Protein AF-A0A947Y2Z9-F1 (afdb_monomer_lite)

pLDDT: mean 79.2, std 18.71, range [41.53, 97.12]

Structure (mmCIF, N/CA/C/O backbone):
data_AF-A0A947Y2Z9-F1
#
_entry.id   AF-A0A947Y2Z9-F1
#
loop_
_atom_site.group_PDB
_atom_site.id
_atom_site.type_symbol
_atom_site.label_atom_id
_atom_site.label_alt_id
_atom_site.label_comp_id
_atom_site.label_asym_id
_atom_site.label_entity_id
_atom_site.label_seq_id
_atom_site.pdbx_PDB_ins_code
_atom_site.Cartn_x
_atom_site.Cartn_y
_atom_site.Cartn_z
_atom_site.occupancy
_atom_site.B_iso_or_equiv
_atom_site.auth_seq_id
_atom_site.auth_comp_id
_atom_site.auth_asym_id
_atom_site.auth_atom_id
_atom_site.pdbx_PDB_model_num
ATOM 1 N N . MET A 1 1 ? 54.912 -49.483 52.179 1.00 47.38 1 MET A N 1
ATOM 2 C CA . MET A 1 1 ? 55.705 -49.828 50.978 1.00 47.38 1 MET A CA 1
ATOM 3 C C . MET A 1 1 ? 55.135 -51.139 50.448 1.00 47.38 1 MET A C 1
ATOM 5 O O . MET A 1 1 ? 54.940 -52.025 51.272 1.00 47.38 1 MET A O 1
ATOM 9 N N . THR A 1 2 ? 54.844 -51.221 49.138 1.00 42.94 2 THR A N 1
ATOM 10 C CA . THR A 1 2 ? 53.984 -52.214 48.420 1.00 42.94 2 THR A CA 1
ATOM 11 C C . THR A 1 2 ? 52.492 -51.818 48.488 1.00 42.94 2 THR A C 1
ATOM 13 O O . THR A 1 2 ? 52.001 -51.574 49.579 1.00 42.94 2 THR A O 1
ATOM 16 N N . ASP A 1 3 ? 51.754 -51.574 47.395 1.00 41.53 3 ASP A N 1
ATOM 17 C CA . ASP A 1 3 ? 51.608 -52.435 46.215 1.00 41.53 3 ASP A CA 1
ATOM 18 C C . ASP A 1 3 ? 51.232 -51.701 44.897 1.00 41.53 3 ASP A C 1
ATOM 20 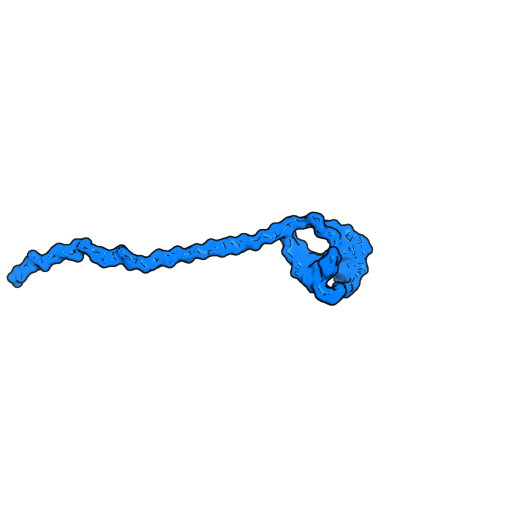O O . ASP A 1 3 ? 50.536 -50.685 44.891 1.00 41.53 3 ASP A O 1
ATOM 24 N N . ARG A 1 4 ? 51.718 -52.249 43.770 1.00 58.56 4 ARG A N 1
ATOM 25 C CA . ARG A 1 4 ? 51.423 -51.863 42.378 1.00 58.56 4 ARG A CA 1
ATOM 26 C C . ARG A 1 4 ? 50.103 -52.501 41.930 1.00 58.56 4 ARG A C 1
ATOM 28 O O . ARG A 1 4 ? 50.108 -53.584 41.361 1.00 58.56 4 ARG A O 1
ATOM 35 N N . ASN A 1 5 ? 48.993 -51.800 42.071 1.00 51.53 5 ASN A N 1
ATOM 36 C CA . ASN A 1 5 ? 47.707 -52.175 41.479 1.00 51.53 5 ASN A CA 1
ATOM 37 C C . ASN A 1 5 ? 46.910 -50.860 41.398 1.00 51.53 5 ASN A C 1
ATOM 39 O O . ASN A 1 5 ? 46.773 -50.174 42.393 1.00 51.53 5 ASN A O 1
ATOM 43 N N . ILE A 1 6 ? 46.394 -50.350 40.290 1.00 51.28 6 ILE A N 1
ATOM 44 C CA . ILE A 1 6 ? 45.788 -51.034 39.172 1.00 51.28 6 ILE A CA 1
ATOM 45 C C . ILE A 1 6 ? 45.600 -49.980 38.079 1.00 51.28 6 ILE A C 1
ATOM 47 O O . ILE A 1 6 ? 45.128 -48.868 38.297 1.00 51.28 6 ILE A O 1
ATOM 51 N N . ARG A 1 7 ? 46.045 -50.351 36.887 1.00 52.06 7 ARG A N 1
ATOM 52 C CA . ARG A 1 7 ? 45.539 -49.917 35.587 1.00 52.06 7 ARG A CA 1
ATOM 53 C C . ARG A 1 7 ? 44.114 -49.349 35.665 1.00 52.06 7 ARG A C 1
ATOM 55 O O . ARG A 1 7 ? 43.178 -50.130 35.721 1.00 52.06 7 ARG A O 1
ATOM 62 N N . GLN A 1 8 ? 43.954 -48.029 35.604 1.00 43.91 8 GLN A N 1
ATOM 63 C CA . GLN A 1 8 ? 42.702 -47.404 35.152 1.00 43.91 8 GLN A CA 1
ATOM 64 C C . GLN A 1 8 ? 42.914 -45.934 34.750 1.00 43.91 8 GLN A C 1
ATOM 66 O O . GLN A 1 8 ? 42.111 -45.044 35.000 1.00 43.91 8 GLN A O 1
ATOM 71 N N . ARG A 1 9 ? 44.009 -45.684 34.019 1.00 51.06 9 ARG A N 1
ATOM 72 C CA . ARG A 1 9 ? 43.853 -44.873 32.806 1.00 51.06 9 ARG A CA 1
ATOM 73 C C . ARG A 1 9 ? 43.067 -45.749 31.825 1.00 51.06 9 ARG A C 1
ATOM 75 O O . ARG A 1 9 ? 43.345 -46.942 31.784 1.00 51.06 9 ARG A O 1
ATOM 82 N N . PHE A 1 10 ? 42.137 -45.163 31.074 1.00 47.34 10 PHE A N 1
ATOM 83 C CA . PHE A 1 10 ? 41.175 -45.816 30.165 1.00 47.34 10 PHE A CA 1
ATOM 84 C C . PHE A 1 10 ? 39.891 -46.344 30.824 1.00 47.34 10 PHE A C 1
ATOM 86 O O . PHE A 1 10 ? 39.783 -47.527 31.113 1.00 47.34 10 PHE A O 1
ATOM 93 N N . ALA A 1 11 ? 38.887 -45.477 30.981 1.00 45.59 11 ALA A N 1
ATOM 94 C CA . ALA A 1 11 ? 37.547 -45.708 30.429 1.00 45.59 11 ALA A CA 1
ATOM 95 C C . ALA A 1 11 ? 36.613 -44.537 30.771 1.00 45.59 11 ALA A C 1
ATOM 97 O O . ALA A 1 11 ? 36.388 -44.226 31.932 1.00 45.59 11 ALA A O 1
ATOM 98 N N . ALA A 1 12 ? 36.052 -43.945 29.718 1.00 50.59 12 ALA A N 1
ATOM 99 C CA . ALA A 1 12 ? 34.709 -43.377 29.685 1.00 50.59 12 ALA A CA 1
ATOM 100 C C . ALA A 1 12 ? 34.344 -42.268 30.692 1.00 50.59 12 ALA A C 1
ATOM 102 O O . ALA A 1 12 ? 33.768 -42.540 31.732 1.00 50.59 12 ALA A O 1
ATOM 103 N N . VAL A 1 13 ? 34.462 -41.011 30.251 1.00 52.38 13 VAL A N 1
ATOM 104 C CA . VAL A 1 13 ? 33.253 -40.180 30.067 1.00 52.38 13 VAL A CA 1
ATOM 105 C C . VAL A 1 13 ? 33.379 -39.450 28.722 1.00 52.38 13 VAL A C 1
ATOM 107 O O . VAL A 1 13 ? 33.503 -38.236 28.623 1.00 52.38 13 VAL A O 1
ATOM 110 N N . LEU A 1 14 ? 33.41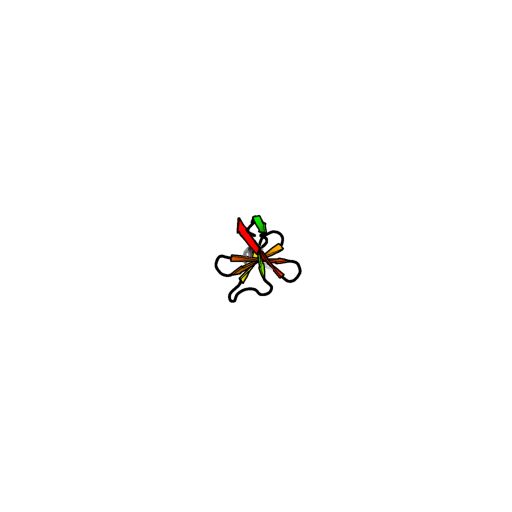1 -40.248 27.651 1.00 57.38 14 LEU A N 1
ATOM 111 C CA . LEU A 1 14 ? 32.887 -39.850 26.347 1.00 57.38 14 LEU A CA 1
ATOM 112 C C . LEU A 1 14 ? 31.368 -40.008 26.449 1.00 57.38 14 LEU A C 1
ATOM 114 O O . LEU A 1 14 ? 30.872 -41.095 26.189 1.00 57.38 14 LEU A O 1
ATOM 118 N N . CYS A 1 15 ? 30.664 -38.991 26.934 1.00 47.88 15 CYS A N 1
ATOM 119 C CA . CYS A 1 15 ? 29.211 -38.812 26.828 1.00 47.88 15 CYS A CA 1
ATOM 120 C C . CYS A 1 15 ? 28.878 -37.497 27.551 1.00 47.88 15 CYS A C 1
ATOM 122 O O . CYS A 1 15 ? 29.353 -37.286 28.655 1.00 47.88 15 CYS A O 1
ATOM 124 N N . SER A 1 16 ? 28.057 -36.565 27.103 1.00 55.53 16 SER A N 1
ATOM 125 C CA . SER A 1 16 ? 27.246 -36.429 25.904 1.00 55.53 16 SER A CA 1
ATOM 126 C C . SER A 1 16 ? 26.552 -35.089 26.093 1.00 55.53 16 SER A C 1
ATOM 128 O O . SER A 1 16 ? 25.545 -35.021 26.789 1.00 55.53 16 SER A O 1
ATOM 130 N N . SER A 1 17 ? 27.089 -34.011 25.539 1.00 56.88 17 SER A N 1
ATOM 131 C CA . SER A 1 17 ? 26.324 -32.764 25.428 1.00 56.88 17 SER A CA 1
ATOM 132 C C . SER A 1 17 ? 26.988 -31.813 24.443 1.00 56.88 17 SER A C 1
ATOM 134 O O . SER A 1 17 ? 27.236 -30.645 24.725 1.00 56.88 17 SER A O 1
ATOM 136 N N . ALA A 1 18 ? 27.227 -32.309 23.226 1.00 58.72 18 ALA A N 1
ATOM 137 C CA . ALA A 1 18 ? 27.213 -31.420 22.076 1.00 58.72 18 ALA A CA 1
ATOM 138 C C . ALA A 1 18 ? 25.76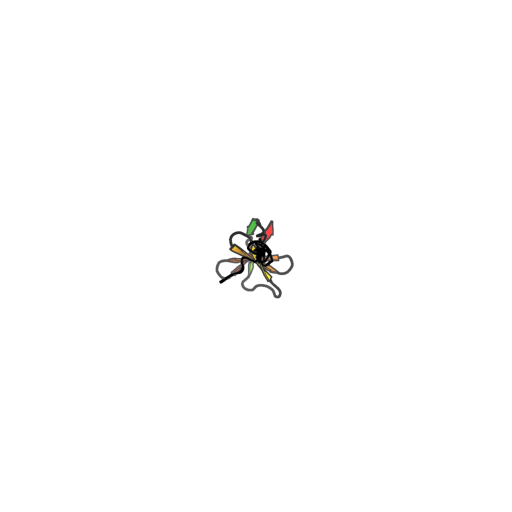5 -30.928 21.916 1.00 58.72 18 ALA A C 1
ATOM 140 O O . ALA A 1 18 ? 24.949 -31.563 21.251 1.00 58.72 18 ALA A O 1
ATOM 141 N N . LEU A 1 19 ? 25.423 -29.828 22.594 1.00 58.81 19 LEU A N 1
ATOM 142 C CA . LEU A 1 19 ? 24.245 -29.035 22.264 1.00 58.81 19 LEU A CA 1
ATOM 143 C C . LEU A 1 19 ? 24.492 -28.466 20.868 1.00 58.81 19 LEU A C 1
ATOM 145 O O . LEU A 1 19 ? 25.084 -27.402 20.701 1.00 58.81 19 LEU A O 1
ATOM 149 N N . VAL A 1 20 ? 24.091 -29.222 19.850 1.00 64.31 20 VAL A N 1
ATOM 150 C CA . VAL A 1 20 ? 23.999 -28.717 18.486 1.00 64.31 20 VAL A CA 1
ATOM 151 C C . VAL A 1 20 ? 22.832 -27.734 18.490 1.00 64.31 20 VAL A C 1
ATOM 153 O O . VAL A 1 20 ? 21.677 -28.127 18.352 1.00 64.31 20 VAL A O 1
ATOM 156 N N . LEU A 1 21 ? 23.117 -26.448 18.707 1.00 62.75 21 LEU A N 1
ATOM 157 C CA . LEU A 1 21 ? 22.156 -25.395 18.405 1.00 62.75 21 LEU A CA 1
ATOM 158 C C . LEU A 1 21 ? 22.017 -25.347 16.884 1.00 62.75 21 LEU A C 1
ATOM 160 O O . LEU A 1 21 ? 22.806 -24.707 16.191 1.00 62.75 21 LEU A O 1
ATOM 164 N N . SER A 1 22 ? 21.021 -26.052 16.350 1.00 61.28 22 SER A N 1
ATOM 165 C CA . SER A 1 22 ? 20.569 -25.835 14.983 1.00 61.28 22 SER A CA 1
ATOM 166 C C . SER A 1 22 ? 19.980 -24.427 14.914 1.00 61.28 22 SER A C 1
ATOM 168 O O . SER A 1 22 ? 18.810 -24.213 15.239 1.00 61.28 22 SER A O 1
ATOM 170 N N . ALA A 1 23 ? 20.805 -23.452 14.537 1.00 66.75 23 ALA A N 1
ATOM 171 C CA . ALA A 1 23 ? 20.346 -22.137 14.129 1.00 66.75 23 ALA A CA 1
ATOM 172 C C . ALA A 1 23 ? 19.514 -22.321 12.853 1.00 66.75 23 ALA A C 1
ATOM 174 O O . ALA A 1 23 ? 20.038 -22.373 11.742 1.00 66.75 23 ALA A O 1
ATOM 175 N N . GLY A 1 24 ? 18.206 -22.504 13.021 1.00 64.12 24 GLY A N 1
ATOM 176 C CA . GLY A 1 24 ? 17.264 -22.445 11.919 1.00 64.12 24 GLY A CA 1
ATOM 177 C C . GLY A 1 24 ? 17.236 -21.013 11.407 1.00 64.12 24 GLY A C 1
ATOM 178 O O . GLY A 1 24 ? 16.595 -20.154 12.006 1.00 64.12 24 GLY A O 1
ATOM 179 N N . SER A 1 25 ? 17.949 -20.737 10.320 1.00 66.69 25 SER A N 1
ATOM 180 C CA . SER A 1 25 ? 17.792 -19.486 9.587 1.00 66.69 25 SER A CA 1
ATOM 181 C C . SER A 1 25 ? 16.364 -19.439 9.050 1.00 66.69 25 SER A C 1
ATOM 183 O O . SER A 1 25 ? 16.051 -20.093 8.057 1.00 66.69 25 SER A O 1
ATOM 185 N N . ALA A 1 26 ? 15.479 -18.700 9.720 1.00 64.81 26 ALA A N 1
ATOM 186 C CA . ALA A 1 26 ? 14.164 -18.387 9.186 1.00 64.81 26 ALA A CA 1
ATOM 187 C C . ALA A 1 26 ? 14.365 -17.496 7.955 1.00 64.81 26 ALA A C 1
ATOM 189 O O . ALA A 1 26 ? 14.550 -16.283 8.060 1.00 64.81 26 ALA A O 1
ATOM 190 N N . THR A 1 27 ? 14.393 -18.102 6.771 1.00 64.75 27 THR A N 1
ATOM 191 C CA . THR A 1 27 ? 14.406 -17.361 5.517 1.00 64.75 27 THR A CA 1
ATOM 192 C C . THR A 1 27 ? 13.017 -16.761 5.329 1.00 64.75 27 THR A C 1
ATOM 194 O O . THR A 1 27 ? 12.068 -17.427 4.918 1.00 64.75 27 THR A O 1
ATOM 197 N N . VAL A 1 28 ? 12.863 -15.479 5.670 1.00 65.94 28 VAL A N 1
ATOM 198 C CA . VAL A 1 28 ? 11.682 -14.720 5.252 1.00 65.94 28 VAL A CA 1
ATOM 199 C C . VAL A 1 28 ? 11.743 -14.662 3.731 1.00 65.94 28 VAL A C 1
ATOM 201 O O . VAL A 1 28 ? 12.573 -13.951 3.166 1.00 65.94 28 VAL A O 1
ATOM 204 N N . SER A 1 29 ? 10.903 -15.456 3.064 1.00 64.31 29 SER A N 1
ATOM 205 C CA . SER A 1 29 ? 10.736 -15.384 1.616 1.00 64.31 29 SER A CA 1
ATOM 206 C C . SER A 1 29 ? 10.140 -14.019 1.288 1.00 64.31 29 SER A C 1
ATOM 208 O O . SER A 1 29 ? 8.933 -13.791 1.380 1.00 64.31 29 SER A O 1
ATOM 210 N N . ALA A 1 30 ? 11.015 -13.064 0.996 1.00 66.31 30 ALA A N 1
ATOM 211 C CA . ALA A 1 30 ? 10.612 -11.741 0.590 1.00 66.31 30 ALA A CA 1
ATOM 212 C C . ALA A 1 30 ? 10.102 -11.855 -0.856 1.00 66.31 30 ALA A C 1
ATOM 214 O O . ALA A 1 30 ? 10.847 -12.203 -1.777 1.00 66.31 30 ALA A O 1
ATOM 215 N N . LYS A 1 31 ? 8.804 -11.606 -1.058 1.00 73.88 31 LYS A N 1
ATOM 216 C CA . LYS A 1 31 ? 8.186 -11.665 -2.384 1.00 73.88 31 LYS A CA 1
ATOM 217 C C . LYS A 1 31 ? 8.562 -10.415 -3.184 1.00 73.88 31 LYS A C 1
ATOM 219 O O . LYS A 1 31 ? 8.166 -9.306 -2.821 1.00 73.88 31 LYS A O 1
ATOM 224 N N . THR A 1 32 ? 9.300 -10.601 -4.277 1.00 81.56 32 THR A N 1
ATOM 225 C CA . THR A 1 32 ? 9.520 -9.559 -5.291 1.00 81.56 32 THR A CA 1
ATOM 226 C C . THR A 1 32 ? 8.237 -9.374 -6.092 1.00 81.56 32 THR A C 1
ATOM 228 O O . THR A 1 32 ? 7.660 -10.354 -6.560 1.00 81.56 32 THR A O 1
ATOM 231 N N . VAL A 1 33 ? 7.777 -8.131 -6.222 1.00 86.44 33 VAL A N 1
ATOM 232 C CA . VAL A 1 33 ? 6.575 -7.776 -6.987 1.00 86.44 33 VAL A CA 1
ATOM 233 C C . VAL A 1 33 ? 6.823 -6.532 -7.817 1.00 86.44 33 VAL A C 1
ATOM 235 O O . VAL A 1 33 ? 7.620 -5.673 -7.433 1.00 86.44 33 VAL A O 1
ATOM 238 N N . VAL A 1 34 ? 6.104 -6.411 -8.927 1.00 91.06 34 VAL A N 1
ATOM 239 C CA . VAL A 1 34 ? 6.097 -5.185 -9.721 1.00 91.06 34 VAL A CA 1
ATOM 240 C C . VAL A 1 34 ? 4.905 -4.339 -9.285 1.00 91.06 34 VAL A C 1
ATOM 242 O O . VAL A 1 34 ? 3.756 -4.767 -9.375 1.00 91.06 34 VAL A O 1
ATOM 245 N N . VAL A 1 35 ? 5.176 -3.121 -8.809 1.00 92.19 35 VAL A N 1
ATOM 246 C CA . VAL A 1 35 ? 4.135 -2.178 -8.375 1.00 92.19 35 VAL A CA 1
ATOM 247 C C . VAL A 1 35 ? 3.874 -1.153 -9.470 1.00 92.19 35 VAL A C 1
ATOM 249 O O . VAL A 1 35 ? 4.732 -0.329 -9.774 1.00 92.19 35 VAL A O 1
ATOM 252 N N . GLN A 1 36 ? 2.671 -1.187 -10.037 1.00 94.44 36 GLN A N 1
ATOM 253 C CA . GLN A 1 36 ? 2.219 -0.253 -11.068 1.00 94.44 36 GLN A CA 1
ATOM 254 C C . GLN A 1 36 ? 1.295 0.792 -10.443 1.00 94.44 36 GLN A C 1
ATOM 256 O O . GLN A 1 36 ? 0.198 0.465 -9.983 1.00 94.44 36 GLN A O 1
ATOM 261 N N . ARG A 1 37 ? 1.735 2.054 -10.392 1.00 93.75 37 ARG A N 1
ATOM 262 C CA . ARG A 1 37 ? 0.923 3.154 -9.851 1.00 93.75 37 ARG A CA 1
ATOM 263 C C . ARG A 1 37 ? -0.156 3.582 -10.834 1.00 93.75 37 ARG A C 1
ATOM 265 O O . ARG A 1 37 ? 0.050 3.598 -12.041 1.00 93.75 37 ARG A O 1
ATOM 272 N N . THR A 1 38 ? -1.302 3.963 -10.286 1.00 94.81 38 THR A N 1
ATOM 273 C CA . THR A 1 38 ? -2.403 4.571 -11.040 1.00 94.81 38 THR A CA 1
ATOM 274 C C . THR A 1 38 ? -2.535 6.056 -10.691 1.00 94.81 38 THR A C 1
ATOM 276 O O . THR A 1 38 ? -1.803 6.564 -9.846 1.00 94.81 38 THR A O 1
ATOM 279 N N . HIS A 1 39 ? -3.504 6.745 -11.298 1.00 95.50 39 HIS A N 1
ATOM 280 C CA . HIS A 1 39 ? -3.861 8.131 -10.966 1.00 95.50 39 HIS A CA 1
ATOM 281 C C . HIS A 1 39 ? -5.040 8.241 -9.981 1.00 95.50 39 HIS A C 1
ATOM 283 O O . HIS A 1 39 ? -5.657 9.297 -9.860 1.00 95.50 39 HIS A O 1
ATOM 289 N N . ILE A 1 40 ? -5.391 7.153 -9.288 1.00 95.62 40 ILE A N 1
ATOM 290 C CA . ILE A 1 40 ? -6.481 7.147 -8.306 1.00 95.62 40 ILE A CA 1
ATOM 291 C C . ILE A 1 40 ? -5.886 7.395 -6.924 1.00 95.62 40 ILE A C 1
ATOM 293 O O . ILE A 1 40 ? -5.122 6.570 -6.421 1.00 95.62 40 ILE A O 1
ATOM 297 N N . TYR A 1 41 ? -6.270 8.509 -6.304 1.00 96.62 41 TYR A N 1
ATOM 298 C CA . TYR A 1 41 ? -5.782 8.929 -4.994 1.00 96.62 41 TYR A CA 1
ATOM 299 C C . TYR A 1 41 ? -6.923 9.016 -3.988 1.00 96.62 41 TYR A C 1
ATOM 301 O O . TYR A 1 41 ? -8.000 9.518 -4.304 1.00 96.62 41 TYR A O 1
ATOM 309 N N . ILE A 1 42 ? -6.658 8.581 -2.759 1.00 95.75 42 ILE A N 1
ATOM 310 C CA . ILE A 1 42 ? -7.576 8.708 -1.626 1.00 95.75 42 ILE A CA 1
ATOM 311 C C . ILE A 1 42 ? -6.839 9.263 -0.408 1.00 95.75 42 ILE A C 1
ATOM 313 O O . ILE A 1 42 ? -5.646 9.028 -0.226 1.00 95.75 42 ILE A O 1
ATOM 317 N N . TYR A 1 43 ? -7.552 10.002 0.437 1.00 97.06 43 TYR A N 1
ATOM 318 C CA . TYR A 1 43 ? -6.989 10.553 1.673 1.00 97.06 43 TYR A CA 1
ATOM 319 C C . TYR A 1 43 ? -7.014 9.550 2.826 1.00 97.06 43 TYR A C 1
ATOM 321 O O . TYR A 1 43 ? -6.111 9.534 3.658 1.00 97.06 43 TYR A O 1
ATOM 329 N N . THR A 1 44 ? -8.031 8.693 2.867 1.00 95.00 44 THR A N 1
ATOM 330 C CA . THR A 1 44 ? -8.239 7.719 3.937 1.00 95.00 44 THR A CA 1
ATOM 331 C C . THR A 1 44 ? -8.404 6.330 3.345 1.00 95.00 44 THR A C 1
ATOM 333 O O . THR A 1 44 ? -9.125 6.137 2.368 1.00 95.00 44 THR A O 1
ATOM 336 N N . LEU A 1 45 ? -7.710 5.351 3.926 1.00 93.94 45 LEU A N 1
ATOM 337 C CA . LEU A 1 45 ? -7.864 3.957 3.530 1.00 93.94 45 LEU A CA 1
ATOM 338 C C . LEU A 1 45 ? -9.242 3.429 3.969 1.00 93.94 45 LEU A C 1
ATOM 340 O O . LEU A 1 45 ? -9.707 3.776 5.059 1.00 93.94 45 LEU A O 1
ATOM 344 N N . PRO A 1 46 ? -9.885 2.560 3.168 1.00 91.62 46 PRO A N 1
ATOM 345 C CA . PRO A 1 46 ? -11.068 1.825 3.600 1.00 91.62 46 PRO A CA 1
ATOM 346 C C . PRO A 1 46 ? -10.819 1.016 4.884 1.00 91.62 46 PRO A C 1
ATOM 348 O O . PRO A 1 46 ? -9.685 0.704 5.249 1.00 91.62 46 PRO A O 1
ATOM 351 N N . LYS A 1 47 ? -11.887 0.623 5.582 1.00 92.25 47 LYS A N 1
ATOM 352 C CA . LYS A 1 47 ? -11.750 -0.251 6.757 1.00 92.25 47 LYS A CA 1
ATOM 353 C C . LYS A 1 47 ? -11.267 -1.647 6.342 1.00 92.25 47 LYS A C 1
ATOM 355 O O . LYS A 1 47 ? -11.635 -2.147 5.284 1.00 92.25 47 LYS A O 1
ATOM 360 N N . GLY A 1 48 ? -10.464 -2.279 7.201 1.00 92.31 48 GLY A N 1
ATOM 361 C CA . GLY A 1 48 ? -9.966 -3.644 6.986 1.00 92.31 48 GLY A CA 1
ATOM 362 C C . GLY A 1 48 ? -8.731 -3.747 6.087 1.00 92.31 48 GLY A C 1
ATOM 363 O O . GLY A 1 48 ? -8.389 -4.843 5.650 1.00 92.31 48 GLY A O 1
ATOM 364 N N . CYS A 1 49 ? -8.054 -2.633 5.799 1.00 94.94 49 CYS A N 1
ATOM 365 C CA . CYS A 1 49 ? -6.800 -2.670 5.058 1.00 94.94 49 CYS A CA 1
ATOM 366 C C . CYS A 1 49 ? -5.658 -3.244 5.904 1.00 94.94 49 CYS A C 1
ATOM 368 O O . CYS A 1 49 ? -5.434 -2.810 7.033 1.00 94.94 49 CYS A O 1
ATOM 370 N N . VAL A 1 50 ? -4.889 -4.167 5.329 1.00 95.25 50 VAL A N 1
ATOM 371 C CA . VAL A 1 50 ? -3.731 -4.787 5.986 1.00 95.25 50 VAL A CA 1
ATOM 372 C C . VAL A 1 50 ? -2.443 -4.268 5.361 1.00 95.25 50 VAL A C 1
ATOM 374 O O . VAL A 1 50 ? -2.271 -4.305 4.139 1.00 95.25 50 VAL A O 1
ATOM 377 N N . LYS A 1 51 ? -1.518 -3.798 6.202 1.00 94.75 51 LYS A N 1
ATOM 378 C CA . LYS A 1 51 ? -0.184 -3.378 5.767 1.00 94.75 51 LYS A CA 1
ATOM 379 C C . LYS A 1 51 ? 0.633 -4.602 5.356 1.00 94.75 51 LYS A C 1
ATOM 381 O O . LYS A 1 51 ? 0.822 -5.523 6.141 1.00 94.75 51 LYS A O 1
ATOM 386 N N . THR A 1 52 ? 1.134 -4.579 4.131 1.00 92.31 52 THR A N 1
ATOM 387 C CA . THR A 1 52 ? 1.993 -5.602 3.536 1.00 92.31 52 THR A CA 1
ATOM 388 C C . THR A 1 52 ? 3.293 -4.943 3.101 1.00 92.31 52 THR A C 1
ATOM 390 O O . THR A 1 52 ? 3.277 -3.909 2.434 1.00 92.31 52 THR A O 1
ATOM 393 N N . THR A 1 53 ? 4.420 -5.538 3.474 1.00 91.19 53 THR A N 1
ATOM 394 C CA . THR A 1 53 ? 5.741 -5.082 3.037 1.00 91.19 53 THR A CA 1
ATOM 395 C C . THR A 1 53 ? 6.323 -6.131 2.104 1.00 91.19 53 THR A C 1
ATOM 397 O O . THR A 1 53 ? 6.445 -7.294 2.481 1.00 91.19 53 THR A O 1
ATOM 400 N N . TYR A 1 54 ? 6.657 -5.719 0.887 1.00 87.75 54 TYR A N 1
ATOM 401 C CA . TYR A 1 54 ? 7.325 -6.555 -0.106 1.00 87.75 54 TYR A CA 1
ATOM 402 C C . TYR A 1 54 ? 8.846 -6.373 -0.052 1.00 87.75 54 TYR A C 1
ATOM 404 O O . TYR A 1 54 ? 9.362 -5.476 0.628 1.00 87.75 54 TYR A O 1
ATOM 412 N N . SER A 1 55 ? 9.570 -7.222 -0.788 1.00 84.44 55 SER A N 1
ATOM 413 C CA . SER A 1 55 ? 11.020 -7.095 -0.966 1.00 84.44 55 SER A CA 1
ATOM 414 C C . SER A 1 55 ? 11.411 -5.682 -1.393 1.00 84.44 55 SER A C 1
ATOM 416 O O . SER A 1 55 ? 10.712 -5.046 -2.179 1.00 84.44 55 SER A O 1
ATOM 418 N N . GLY A 1 56 ? 12.535 -5.186 -0.875 1.00 81.94 56 GLY A N 1
ATOM 419 C CA . GLY A 1 56 ? 13.012 -3.834 -1.183 1.00 81.94 56 GLY A CA 1
ATOM 420 C C . GLY A 1 56 ? 12.301 -2.717 -0.410 1.00 81.94 56 GLY A C 1
ATOM 421 O O . GLY A 1 56 ? 12.454 -1.553 -0.758 1.00 81.94 56 GLY A O 1
ATOM 422 N N . GLY A 1 57 ? 11.531 -3.046 0.636 1.00 86.31 57 GLY A N 1
ATOM 423 C CA . GLY A 1 57 ? 10.919 -2.051 1.528 1.00 86.31 57 GLY A CA 1
ATOM 424 C C . GLY A 1 57 ? 9.639 -1.419 0.981 1.00 86.31 57 GLY A C 1
ATOM 425 O O . GLY A 1 57 ? 9.172 -0.405 1.500 1.00 86.31 57 GLY A O 1
ATOM 426 N N . VAL A 1 58 ? 9.046 -2.010 -0.058 1.00 90.31 58 VAL A N 1
ATOM 427 C CA . VAL A 1 58 ? 7.825 -1.488 -0.672 1.00 90.31 58 VAL A CA 1
ATOM 428 C C . VAL A 1 58 ? 6.628 -1.770 0.235 1.00 90.31 58 VAL A C 1
ATOM 430 O O . VAL A 1 58 ? 6.210 -2.915 0.404 1.00 90.31 58 VAL A O 1
ATOM 433 N N . VAL A 1 59 ? 6.070 -0.709 0.818 1.00 93.44 59 VAL A N 1
ATOM 434 C CA . VAL A 1 59 ? 4.900 -0.773 1.704 1.00 93.44 59 VAL A CA 1
ATOM 435 C C . VAL A 1 59 ? 3.618 -0.571 0.907 1.00 93.44 59 VAL A C 1
ATOM 437 O O . VAL A 1 59 ? 3.441 0.458 0.258 1.00 93.44 59 VAL A O 1
ATOM 440 N N . VAL A 1 60 ? 2.695 -1.522 1.014 1.00 94.62 60 VAL A N 1
ATOM 441 C CA . VAL A 1 60 ? 1.391 -1.506 0.347 1.00 94.62 60 VAL A CA 1
ATOM 442 C C . VAL A 1 60 ? 0.297 -1.883 1.343 1.00 94.62 60 VAL A C 1
ATOM 444 O O . VAL A 1 60 ? 0.473 -2.750 2.191 1.00 94.62 60 VAL A O 1
ATOM 447 N N . TRP A 1 61 ? -0.862 -1.253 1.235 1.00 96.38 61 TRP A N 1
ATOM 448 C CA . TRP A 1 61 ? -2.061 -1.549 2.003 1.00 96.38 61 TRP A CA 1
ATOM 449 C C . TRP A 1 61 ? -3.027 -2.349 1.142 1.00 96.38 61 TRP A C 1
ATOM 451 O O . TRP A 1 61 ? -3.512 -1.851 0.126 1.00 96.38 61 TRP A O 1
ATOM 461 N N . LYS A 1 62 ? -3.302 -3.591 1.540 1.00 95.31 62 LYS A N 1
ATOM 462 C CA . LYS A 1 62 ? -4.270 -4.455 0.865 1.00 95.31 62 LYS A CA 1
ATOM 463 C C . LYS A 1 62 ? -5.651 -4.242 1.468 1.00 95.31 62 LYS A C 1
ATOM 465 O O . LYS A 1 62 ? -5.865 -4.572 2.629 1.00 95.31 62 LYS A O 1
ATOM 470 N N . CYS A 1 63 ? -6.578 -3.734 0.670 1.00 94.94 63 CYS A N 1
ATOM 471 C CA . CYS A 1 63 ? -7.955 -3.432 1.038 1.00 94.94 63 CYS A CA 1
ATOM 472 C C . CYS A 1 63 ? -8.890 -4.302 0.185 1.00 94.94 63 CYS A C 1
ATOM 474 O O . CYS A 1 63 ? -9.290 -3.911 -0.913 1.00 94.94 63 CYS A O 1
ATOM 476 N N . GLY A 1 64 ? -9.178 -5.522 0.648 1.00 92.19 64 GLY A N 1
ATOM 477 C CA . GLY A 1 64 ? -9.892 -6.521 -0.152 1.00 92.19 64 GLY A CA 1
ATOM 478 C C . GLY A 1 64 ? -9.085 -6.932 -1.391 1.00 92.19 64 GLY A C 1
ATOM 479 O O . GLY A 1 64 ? -8.026 -7.551 -1.267 1.00 92.19 64 GLY A O 1
ATOM 480 N N . SER A 1 65 ? -9.582 -6.578 -2.578 1.00 91.56 65 SER A N 1
ATOM 481 C CA . SER A 1 65 ? -8.929 -6.808 -3.877 1.00 91.56 65 SER A CA 1
ATOM 482 C C . SER A 1 65 ? -8.076 -5.630 -4.363 1.00 91.56 65 SER A C 1
ATOM 484 O O . SER A 1 65 ? -7.409 -5.736 -5.392 1.00 91.56 65 SER A O 1
ATOM 486 N N . LEU A 1 66 ? -8.096 -4.503 -3.648 1.00 94.69 66 LEU A N 1
ATOM 487 C CA . LEU A 1 66 ? -7.376 -3.292 -4.024 1.00 94.69 66 LEU A CA 1
ATOM 488 C C . LEU A 1 66 ? -6.086 -3.153 -3.222 1.00 94.69 66 LEU A C 1
ATOM 490 O O . LEU A 1 66 ? -6.005 -3.568 -2.066 1.00 94.69 66 LEU A O 1
ATOM 494 N N . TYR A 1 67 ? -5.103 -2.503 -3.831 1.00 96.12 67 TYR A N 1
ATOM 495 C CA . TYR A 1 67 ? -3.829 -2.196 -3.204 1.00 96.12 67 TYR A CA 1
ATOM 496 C C . TYR A 1 67 ? -3.588 -0.694 -3.242 1.00 96.12 67 TYR A C 1
ATOM 498 O O . TYR A 1 67 ? -3.860 -0.042 -4.250 1.00 96.12 67 TYR A O 1
ATOM 506 N N . TYR A 1 68 ? -3.069 -0.153 -2.147 1.00 96.81 68 TYR A N 1
ATOM 507 C CA . TYR A 1 68 ? -2.778 1.266 -2.003 1.00 96.81 68 TYR A CA 1
ATOM 508 C C . TYR A 1 68 ? -1.369 1.487 -1.472 1.00 96.81 68 TYR A C 1
ATOM 510 O O . TYR A 1 68 ? -0.943 0.824 -0.533 1.00 96.81 68 TYR A O 1
ATOM 518 N N . GLN A 1 69 ? -0.650 2.450 -2.030 1.00 95.88 69 GLN A N 1
ATOM 519 C CA . GLN A 1 69 ? 0.677 2.839 -1.571 1.00 95.88 69 GLN A CA 1
ATOM 520 C C . GLN A 1 69 ? 0.618 4.252 -0.976 1.00 95.88 69 GLN A C 1
ATOM 522 O O . GLN A 1 69 ? -0.026 5.119 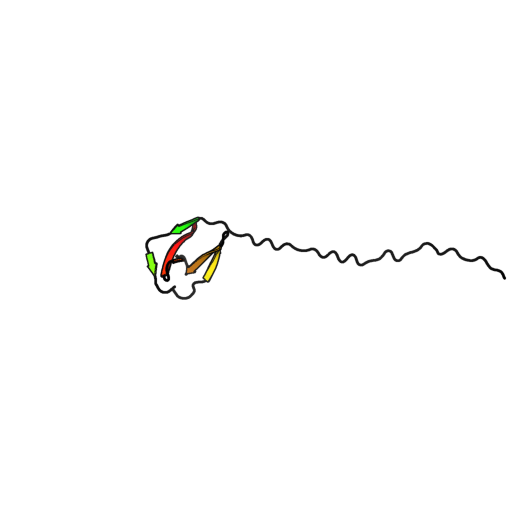-1.568 1.00 95.88 69 GLN A O 1
ATOM 527 N N . PRO A 1 70 ? 1.271 4.521 0.168 1.00 95.56 70 PRO A N 1
ATOM 528 C CA . PRO A 1 70 ? 1.417 5.888 0.654 1.00 95.56 70 PRO A CA 1
ATOM 529 C C . PRO A 1 70 ? 2.213 6.729 -0.355 1.00 95.56 70 PRO A C 1
ATOM 531 O O . PRO A 1 70 ? 3.266 6.309 -0.839 1.00 95.56 70 PRO A O 1
ATOM 534 N N . TYR A 1 71 ? 1.695 7.909 -0.679 1.00 94.88 71 TYR A N 1
ATOM 535 C CA . TYR A 1 71 ? 2.281 8.849 -1.628 1.00 94.88 71 TYR A CA 1
ATOM 536 C C . TYR A 1 71 ? 1.893 10.281 -1.246 1.00 94.88 71 TYR A C 1
ATOM 538 O O . TYR A 1 71 ? 0.710 10.607 -1.244 1.00 94.88 71 TYR A O 1
ATOM 546 N N . GLU A 1 72 ? 2.877 11.122 -0.909 1.00 94.19 72 GLU A N 1
ATOM 547 C CA . GLU A 1 72 ? 2.692 12.562 -0.630 1.00 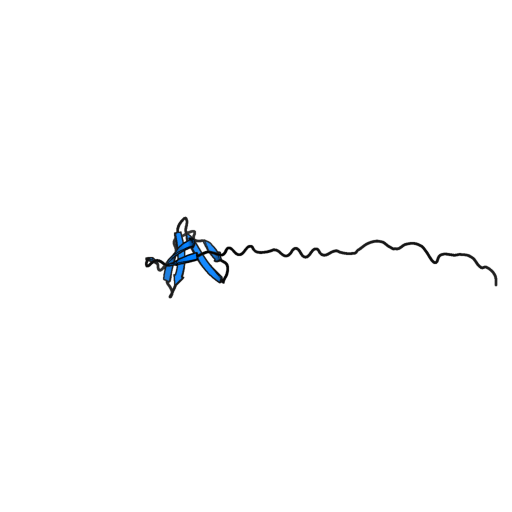94.19 72 GLU A CA 1
ATOM 548 C C . GLU A 1 72 ? 1.533 12.884 0.342 1.00 94.19 72 GLU A C 1
ATOM 550 O O . GLU A 1 72 ? 0.712 13.768 0.109 1.00 94.19 72 GLU A O 1
ATOM 555 N N . GLY A 1 73 ? 1.417 12.126 1.438 1.00 94.56 73 GLY A N 1
ATOM 556 C CA . GLY A 1 73 ? 0.350 12.320 2.434 1.00 94.56 73 GLY A CA 1
ATOM 557 C C . GLY A 1 73 ? -1.035 11.809 2.010 1.00 94.56 73 GLY A C 1
ATOM 558 O O . GLY A 1 73 ? -2.001 11.963 2.752 1.00 94.56 73 GLY A O 1
ATOM 559 N N . ARG A 1 74 ? -1.140 11.172 0.841 1.00 96.25 74 ARG A N 1
ATOM 560 C CA . ARG A 1 74 ? -2.318 10.444 0.356 1.00 96.25 74 ARG A CA 1
ATOM 561 C C . ARG A 1 74 ? -1.967 8.976 0.127 1.00 96.25 74 ARG A C 1
ATOM 563 O O . ARG A 1 74 ? -0.842 8.532 0.354 1.00 96.25 74 ARG A O 1
ATOM 570 N N . TYR A 1 75 ? -2.941 8.220 -0.356 1.00 97.00 75 TYR A N 1
ATOM 571 C CA . TYR A 1 75 ? -2.769 6.848 -0.798 1.00 97.00 75 TYR A CA 1
ATOM 572 C C . TYR A 1 75 ? -3.106 6.746 -2.280 1.00 97.00 75 TYR A C 1
ATOM 574 O O . TYR A 1 75 ? -4.223 7.059 -2.687 1.00 97.00 75 TYR A O 1
ATOM 582 N N . VAL A 1 76 ? -2.146 6.302 -3.086 1.00 97.12 76 VAL A N 1
ATOM 583 C CA . VAL A 1 76 ? -2.347 6.032 -4.511 1.00 97.12 76 VAL A CA 1
ATOM 584 C C . VAL A 1 76 ? -2.708 4.567 -4.704 1.00 97.12 76 VAL A C 1
ATOM 586 O O . VAL A 1 76 ? -2.073 3.689 -4.119 1.00 97.12 76 VAL A O 1
ATOM 589 N N . ARG A 1 77 ? -3.726 4.272 -5.513 1.00 97.00 77 ARG A N 1
ATOM 590 C CA . ARG A 1 77 ? -4.051 2.890 -5.867 1.00 97.00 77 ARG A CA 1
ATOM 591 C C . ARG A 1 77 ? -2.961 2.326 -6.771 1.00 97.00 77 ARG A C 1
ATOM 593 O O . ARG A 1 77 ? -2.522 2.984 -7.718 1.00 97.00 77 ARG A O 1
ATOM 600 N N . VAL A 1 78 ? -2.562 1.093 -6.501 1.00 96.69 78 VAL A N 1
ATOM 601 C CA . VAL A 1 78 ? -1.554 0.369 -7.271 1.00 96.69 78 VAL A CA 1
ATOM 602 C C . VAL A 1 78 ? -2.084 -0.987 -7.712 1.00 96.69 78 VAL A C 1
ATOM 604 O O . VAL A 1 78 ? -2.983 -1.554 -7.087 1.00 96.69 78 VAL A O 1
ATOM 607 N N . TYR A 1 79 ? -1.509 -1.510 -8.784 1.00 95.31 79 TYR A N 1
ATOM 608 C CA . TYR A 1 79 ? -1.608 -2.919 -9.130 1.00 95.31 79 TYR A CA 1
ATOM 609 C C . TYR A 1 79 ? -0.318 -3.626 -8.729 1.00 95.31 79 TYR A C 1
ATOM 611 O O . TYR A 1 79 ? 0.770 -3.054 -8.829 1.00 95.31 79 TYR A O 1
ATOM 619 N N . ILE A 1 80 ? -0.470 -4.853 -8.241 1.00 91.56 80 ILE A N 1
ATOM 620 C CA . ILE A 1 80 ? 0.631 -5.746 -7.895 1.00 91.56 80 ILE A CA 1
ATOM 621 C C . ILE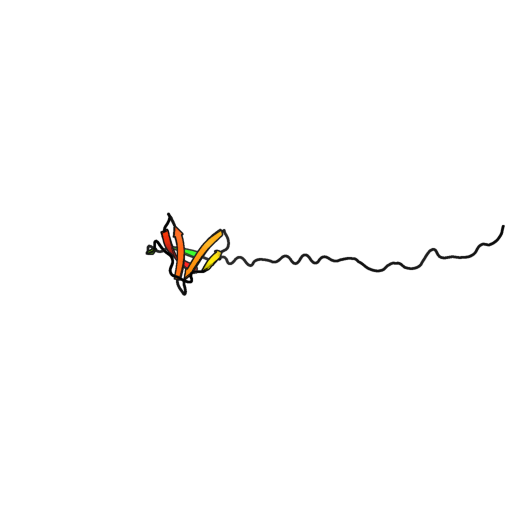 A 1 80 ? 0.644 -6.843 -8.954 1.00 91.56 80 ILE A C 1
ATOM 623 O O . ILE A 1 80 ? -0.320 -7.608 -9.028 1.00 91.56 80 ILE A O 1
ATOM 627 N N . ASN A 1 81 ? 1.716 -6.888 -9.744 1.00 86.88 81 ASN A N 1
ATOM 628 C CA . ASN A 1 81 ? 1.961 -7.900 -10.772 1.00 86.88 81 ASN A CA 1
ATOM 629 C C . ASN A 1 81 ? 3.068 -8.861 -10.328 1.00 86.88 81 ASN A C 1
ATOM 631 O O . ASN A 1 81 ? 4.032 -8.396 -9.665 1.00 86.88 81 ASN A O 1
#

Sequence (81 aa):
MTDRNIRQRFAAVLCSSALVLSAGSATVSAKTVVVQRTHIYIYTLPKGCVKTTYSGGVVVWKCGSLYYQPYEGRYVRVYIN

Secondary structure (DSSP, 8-state):
--------S-------------------------EEEEEEEESSPPTT-EEEEEGGGEEEEEETTEEEEEETTEEEEEEE-

Radius of gyration: 31.14 Å; chains: 1; bounding box: 68×65×62 Å

Foldseek 3Di:
DDDDDDDPPDDDPPDDDPPPPPPPPPPPPADDWDKAWDPDKAQDDDPPWDWDAHPPRFIWTDDPPWIWGDDPNITTTIDID